Protein AF-A0A497T954-F1 (afdb_monomer_lite)

Foldseek 3Di:
DAPLLVLCCVQPVVCVVVSVQDDSDWDDDQLETEDEGDPVCVVCVVVSFVSCCVVPVSRDYYYYDPDDDD

pLDDT: mean 93.47, std 5.32, range [65.75, 97.81]

Structure (mmCIF, N/CA/C/O backbone):
data_AF-A0A497T954-F1
#
_entry.id   AF-A0A497T954-F1
#
loop_
_atom_site.group_PDB
_atom_site.id
_atom_site.type_symbol
_atom_site.label_atom_id
_atom_site.label_alt_id
_atom_site.label_comp_id
_atom_site.label_asym_id
_atom_site.label_entity_id
_atom_site.label_seq_id
_atom_site.pdbx_PDB_ins_code
_atom_site.Cartn_x
_atom_site.Cartn_y
_atom_site.Cartn_z
_atom_site.occupancy
_atom_site.B_iso_or_equiv
_atom_site.auth_seq_id
_atom_site.auth_comp_id
_atom_site.auth_asym_id
_atom_site.auth_atom_id
_atom_site.pdbx_PDB_model_num
ATOM 1 N N . MET A 1 1 ? 12.005 14.112 5.935 1.00 65.75 1 MET A N 1
ATOM 2 C CA . MET A 1 1 ? 10.793 13.355 5.543 1.00 65.75 1 MET A CA 1
ATOM 3 C C . MET A 1 1 ? 11.135 12.543 4.303 1.00 65.75 1 MET A C 1
ATOM 5 O O . MET A 1 1 ? 11.685 13.142 3.388 1.00 65.75 1 MET A O 1
ATOM 9 N N . SER A 1 2 ? 10.919 11.221 4.303 1.00 85.19 2 SER A N 1
ATOM 10 C CA . SER A 1 2 ? 11.344 10.356 3.186 1.00 85.19 2 SER A CA 1
ATOM 11 C C . SER A 1 2 ? 10.541 10.627 1.914 1.00 85.19 2 SER A C 1
ATOM 13 O O . SER A 1 2 ? 9.373 11.017 1.990 1.00 85.19 2 SER A O 1
ATOM 15 N N . ASP A 1 3 ? 11.151 10.403 0.751 1.00 91.00 3 ASP A N 1
ATOM 16 C CA . ASP A 1 3 ? 10.508 10.675 -0.541 1.00 91.00 3 ASP A CA 1
ATOM 17 C C . ASP A 1 3 ? 9.295 9.775 -0.781 1.00 91.00 3 ASP A C 1
ATOM 19 O O . ASP A 1 3 ? 8.281 10.235 -1.295 1.00 91.00 3 ASP A O 1
ATOM 23 N N . PHE A 1 4 ? 9.319 8.544 -0.260 1.00 92.88 4 PHE A N 1
ATOM 24 C CA . PHE A 1 4 ? 8.148 7.670 -0.281 1.00 92.88 4 PHE A CA 1
ATOM 25 C C . PHE A 1 4 ? 6.959 8.253 0.497 1.00 92.88 4 PHE A C 1
ATOM 27 O O . PHE A 1 4 ? 5.830 8.217 0.019 1.00 92.88 4 PHE A O 1
ATOM 34 N N . LYS A 1 5 ? 7.188 8.862 1.671 1.00 92.88 5 LYS A N 1
ATOM 35 C CA . LYS A 1 5 ? 6.103 9.522 2.417 1.00 92.88 5 LYS A CA 1
ATOM 36 C C . LYS A 1 5 ? 5.520 10.704 1.650 1.00 92.88 5 LYS A C 1
ATOM 38 O O . LYS A 1 5 ? 4.310 10.900 1.694 1.00 92.88 5 LYS A O 1
ATOM 43 N N . LYS A 1 6 ? 6.366 11.487 0.970 1.00 94.12 6 LYS A N 1
ATOM 44 C CA . LYS A 1 6 ? 5.908 12.604 0.130 1.00 94.12 6 LYS A CA 1
ATOM 45 C C . LYS A 1 6 ? 5.030 12.092 -1.014 1.00 94.12 6 LYS A C 1
ATOM 47 O O . LYS A 1 6 ? 3.923 12.591 -1.169 1.00 94.12 6 LYS A O 1
ATOM 52 N N . LEU A 1 7 ? 5.477 11.046 -1.715 1.00 94.94 7 LEU A N 1
ATOM 53 C CA . LEU A 1 7 ? 4.718 10.391 -2.782 1.00 94.94 7 LEU A CA 1
ATOM 54 C C . LEU A 1 7 ? 3.334 9.931 -2.298 1.00 94.94 7 LEU A C 1
ATOM 56 O O . LEU A 1 7 ? 2.326 10.231 -2.930 1.00 94.94 7 LEU A O 1
ATOM 60 N N . LEU A 1 8 ? 3.265 9.256 -1.144 1.00 95.44 8 LEU A N 1
ATOM 61 C CA . LEU A 1 8 ? 1.987 8.798 -0.589 1.00 95.44 8 LEU A CA 1
ATOM 62 C C . LEU A 1 8 ? 1.035 9.954 -0.256 1.00 95.44 8 LEU A C 1
ATOM 64 O O . LEU A 1 8 ? -0.164 9.835 -0.487 1.00 95.44 8 LEU A O 1
ATOM 68 N N . LEU A 1 9 ? 1.542 11.068 0.275 1.00 94.88 9 LEU A N 1
ATOM 69 C CA . LEU A 1 9 ? 0.710 12.229 0.615 1.00 94.88 9 LEU A CA 1
ATOM 70 C C . LEU A 1 9 ? 0.248 13.019 -0.608 1.00 94.88 9 LEU A C 1
ATOM 72 O O . LEU A 1 9 ? -0.827 13.616 -0.568 1.00 94.88 9 LEU A O 1
ATOM 76 N N . GLU A 1 10 ? 1.047 13.028 -1.672 1.00 95.69 10 GLU A N 1
ATOM 77 C CA . GLU A 1 10 ? 0.676 13.628 -2.951 1.00 95.69 10 GLU A CA 1
ATOM 78 C C . GLU A 1 10 ? -0.440 12.821 -3.627 1.00 95.69 10 GLU A C 1
ATOM 80 O O . GLU A 1 10 ? -1.451 13.383 -4.045 1.00 95.69 10 GLU A O 1
ATOM 85 N N . LYS A 1 11 ? -0.287 11.493 -3.677 1.00 96.56 11 LYS A N 1
ATOM 86 C CA . LYS A 1 11 ? -1.207 10.597 -4.392 1.00 96.56 11 LYS A CA 1
ATOM 87 C C . LYS A 1 11 ? -2.455 10.239 -3.589 1.00 96.56 11 LYS A C 1
ATOM 89 O O . LYS A 1 11 ? -3.490 9.937 -4.175 1.00 96.56 11 LYS A O 1
ATOM 94 N N . ILE A 1 12 ? -2.384 10.285 -2.257 1.00 95.81 12 ILE A N 1
ATOM 95 C CA . ILE A 1 12 ? -3.492 9.924 -1.365 1.00 95.81 12 ILE A CA 1
ATOM 96 C C . ILE A 1 12 ? -3.723 11.063 -0.356 1.00 95.81 12 ILE A C 1
ATOM 98 O O . ILE A 1 12 ? -3.287 10.989 0.798 1.00 95.81 12 ILE A O 1
ATOM 102 N N . PRO A 1 13 ? -4.471 12.119 -0.735 1.00 93.38 13 PRO A N 1
ATOM 103 C CA . PRO A 1 13 ? -4.719 13.276 0.130 1.00 93.38 13 PRO A CA 1
ATOM 104 C C . PRO A 1 13 ? -5.359 12.936 1.487 1.00 93.38 13 PRO A C 1
ATOM 106 O O . PRO A 1 13 ? -5.168 13.664 2.459 1.00 93.38 13 PRO A O 1
ATOM 109 N N . LYS A 1 14 ? -6.079 11.807 1.584 1.00 94.56 14 LYS A N 1
ATOM 110 C CA . LYS A 1 14 ? -6.696 11.295 2.826 1.00 94.56 14 LYS A CA 1
ATOM 111 C C . LYS A 1 14 ? -5.677 10.906 3.911 1.00 94.56 14 LYS A C 1
ATOM 113 O O . LYS A 1 14 ? -6.059 10.701 5.066 1.00 94.56 14 LYS A O 1
ATOM 118 N N . LEU A 1 15 ? -4.401 10.765 3.544 1.00 93.25 15 LEU A N 1
ATOM 119 C CA . LEU A 1 15 ? -3.303 10.469 4.466 1.00 93.25 15 LEU A CA 1
ATOM 120 C C . LEU A 1 15 ? -2.754 11.720 5.169 1.00 93.25 15 LEU A C 1
ATOM 122 O O . LEU A 1 15 ? -1.961 11.574 6.103 1.00 93.25 15 LEU A O 1
ATOM 126 N N . LYS A 1 16 ? -3.185 12.930 4.779 1.00 92.12 16 LYS A N 1
ATOM 127 C CA . LYS A 1 16 ? -2.859 14.163 5.512 1.00 92.12 16 LYS A CA 1
ATOM 128 C C . LYS A 1 16 ? -3.317 14.049 6.970 1.00 92.12 16 LYS A C 1
ATOM 130 O O . LYS A 1 16 ? -4.412 13.564 7.253 1.00 92.12 16 LYS A O 1
ATOM 135 N N . GLY A 1 17 ? -2.456 14.453 7.898 1.00 92.00 17 GLY A N 1
ATOM 136 C CA . GLY A 1 17 ? -2.647 14.279 9.341 1.00 92.00 17 GLY A CA 1
ATOM 137 C C . GLY A 1 17 ? -2.245 12.900 9.887 1.00 92.00 17 GLY A C 1
ATOM 138 O O . GLY A 1 17 ? -2.292 12.695 11.099 1.00 92.00 17 GLY A O 1
ATOM 139 N N . LYS A 1 18 ? -1.839 11.944 9.033 1.00 92.69 18 LYS A N 1
ATOM 140 C CA . LYS A 1 18 ? -1.353 10.604 9.431 1.00 92.69 18 LYS A CA 1
ATOM 141 C C . LYS A 1 18 ? 0.135 10.390 9.136 1.00 92.69 18 LYS A C 1
ATOM 143 O O . LYS A 1 18 ? 0.627 9.263 9.184 1.00 92.69 18 LYS A O 1
ATOM 148 N N . GLU A 1 19 ? 0.894 11.454 8.880 1.00 91.56 19 GLU A N 1
ATOM 149 C CA . GLU A 1 19 ? 2.290 11.423 8.412 1.00 91.56 19 GLU A CA 1
ATOM 150 C C . GLU A 1 19 ? 3.229 10.652 9.359 1.00 91.56 19 GLU A C 1
ATOM 152 O O . GLU A 1 19 ? 4.182 9.983 8.929 1.00 91.56 19 GLU A O 1
ATOM 157 N N . LYS A 1 20 ? 2.934 10.713 10.665 1.00 92.12 20 LYS A N 1
ATOM 158 C CA . LYS A 1 20 ? 3.656 9.997 11.731 1.00 92.12 20 LYS A CA 1
ATOM 159 C C . LYS A 1 20 ? 3.470 8.474 11.668 1.00 92.12 20 LYS A C 1
ATOM 161 O O . LYS A 1 20 ? 4.336 7.729 12.134 1.00 92.12 20 LYS A O 1
ATOM 166 N N . HIS A 1 21 ? 2.371 8.012 11.075 1.00 93.88 21 HIS A N 1
ATOM 167 C CA . HIS A 1 21 ? 2.013 6.596 10.969 1.00 93.88 21 HIS A CA 1
ATOM 168 C C . HIS A 1 21 ? 2.360 5.990 9.611 1.00 93.88 21 HIS A C 1
ATOM 170 O O . HIS A 1 21 ? 2.418 4.768 9.487 1.00 93.88 21 HIS A O 1
ATOM 176 N N . LEU A 1 22 ? 2.656 6.832 8.616 1.00 94.00 22 LEU A N 1
ATOM 177 C CA . LEU A 1 22 ? 3.062 6.366 7.299 1.00 94.00 22 LEU A CA 1
ATOM 178 C C . LEU A 1 22 ? 4.360 5.552 7.351 1.00 94.00 22 LEU A C 1
ATOM 180 O O . LEU A 1 22 ? 5.287 5.917 8.094 1.00 94.00 22 LEU A O 1
ATOM 184 N N . PRO A 1 23 ? 4.465 4.505 6.516 1.00 91.88 23 PRO A N 1
ATOM 185 C CA . PRO A 1 23 ? 5.715 3.788 6.325 1.00 91.88 23 PRO A CA 1
ATOM 186 C C . PRO A 1 23 ? 6.789 4.744 5.799 1.00 91.88 23 PRO A C 1
ATOM 188 O O . PRO A 1 23 ? 6.532 5.597 4.951 1.00 91.88 23 PRO A O 1
ATOM 191 N N . SER A 1 24 ? 8.015 4.622 6.304 1.00 90.94 24 SER A N 1
ATOM 192 C CA . SER A 1 24 ? 9.144 5.412 5.786 1.00 90.94 24 SER A CA 1
ATOM 193 C C . SER A 1 24 ? 9.614 4.929 4.412 1.00 90.94 24 SER A C 1
ATOM 195 O O . SER A 1 24 ? 10.216 5.706 3.675 1.00 90.94 24 SER A O 1
ATOM 197 N N . GLY A 1 25 ? 9.314 3.676 4.074 1.00 92.62 25 GLY A N 1
ATOM 198 C CA . GLY A 1 25 ? 9.680 2.994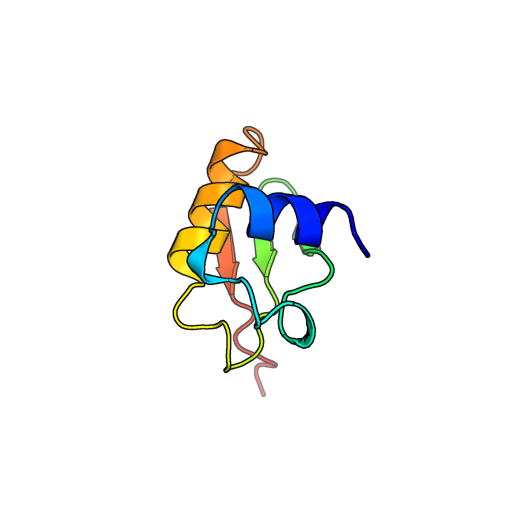 2.840 1.00 92.62 25 GLY A CA 1
ATOM 199 C C . GLY A 1 25 ? 9.074 1.592 2.825 1.00 92.62 25 GLY A C 1
ATOM 200 O O . GLY A 1 25 ? 8.182 1.283 3.617 1.00 92.62 25 GLY A O 1
ATOM 201 N N . PHE A 1 26 ? 9.586 0.737 1.953 1.00 94.38 26 PHE A N 1
ATOM 202 C CA . PHE A 1 26 ? 9.125 -0.636 1.794 1.00 94.38 26 PHE A CA 1
ATOM 203 C C . PHE A 1 26 ? 10.299 -1.567 1.499 1.00 94.38 26 PHE A C 1
ATOM 205 O O . PHE A 1 26 ? 11.356 -1.124 1.048 1.00 94.38 26 PHE A O 1
ATOM 212 N N . GLN A 1 27 ? 10.121 -2.862 1.754 1.00 95.31 27 GLN A N 1
ATOM 213 C CA . GLN A 1 27 ? 11.106 -3.867 1.370 1.00 95.31 27 GLN A CA 1
ATOM 214 C C . GLN A 1 27 ? 10.782 -4.370 -0.036 1.00 95.31 27 GLN A C 1
ATOM 216 O O . GLN A 1 27 ? 9.631 -4.684 -0.328 1.00 95.31 27 GLN A O 1
ATOM 221 N N . ARG A 1 28 ? 11.793 -4.477 -0.900 1.00 95.81 28 ARG A N 1
ATOM 222 C CA . ARG A 1 28 ? 11.660 -5.077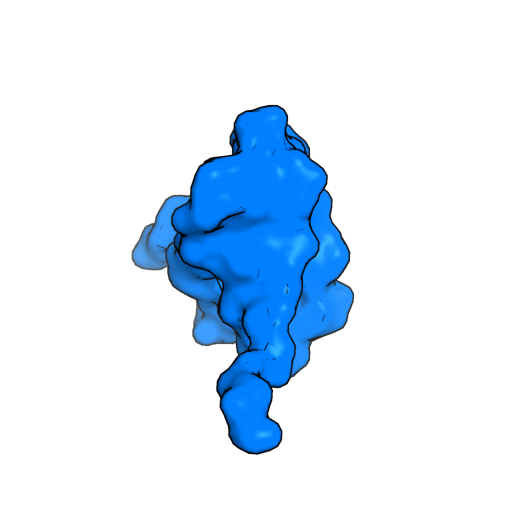 -2.231 1.00 95.81 28 ARG A CA 1
ATOM 223 C C . ARG A 1 28 ? 12.375 -6.422 -2.275 1.00 95.81 28 ARG A C 1
ATOM 225 O O . ARG A 1 28 ? 13.535 -6.506 -1.882 1.00 95.81 28 ARG A O 1
ATOM 232 N N . VAL A 1 29 ? 11.704 -7.440 -2.807 1.00 95.94 29 VAL A N 1
ATOM 233 C CA . VAL A 1 29 ? 12.264 -8.769 -3.082 1.00 95.94 29 VAL A CA 1
ATOM 234 C C . VAL A 1 29 ? 11.941 -9.118 -4.533 1.00 95.94 29 VAL A C 1
ATOM 236 O O . VAL A 1 29 ? 10.805 -9.439 -4.866 1.00 95.94 29 VAL A O 1
ATOM 239 N N . GLY A 1 30 ? 12.922 -8.975 -5.428 1.00 96.06 30 GLY A N 1
ATOM 240 C CA . GLY A 1 30 ? 12.699 -9.122 -6.869 1.00 96.06 30 GLY A CA 1
ATOM 241 C C . GLY A 1 30 ? 11.669 -8.117 -7.402 1.00 96.06 30 GLY A C 1
ATOM 242 O O . GLY A 1 30 ? 11.892 -6.902 -7.354 1.00 96.06 30 GLY A O 1
ATOM 243 N N . ASN A 1 31 ? 10.551 -8.639 -7.905 1.00 97.00 31 ASN A N 1
ATOM 244 C CA . ASN A 1 31 ? 9.392 -7.897 -8.415 1.00 97.00 31 ASN A CA 1
ATOM 245 C C . ASN A 1 31 ? 8.248 -7.773 -7.388 1.00 97.00 31 ASN A C 1
ATOM 247 O O . ASN A 1 31 ? 7.133 -7.403 -7.753 1.00 97.00 31 ASN A O 1
ATOM 251 N N . ILE A 1 32 ? 8.510 -8.096 -6.122 1.00 97.69 32 ILE A N 1
ATOM 252 C CA . ILE A 1 32 ? 7.541 -8.038 -5.030 1.00 97.69 32 ILE A CA 1
ATOM 253 C C . ILE A 1 32 ? 7.921 -6.921 -4.056 1.00 97.69 32 ILE A C 1
ATOM 255 O O . ILE A 1 32 ? 9.099 -6.728 -3.742 1.00 97.69 32 ILE A O 1
ATOM 259 N N . VAL A 1 33 ? 6.915 -6.215 -3.540 1.00 97.62 33 VAL A N 1
ATOM 260 C CA . VAL A 1 33 ? 7.051 -5.275 -2.423 1.00 97.62 33 VAL A CA 1
ATOM 261 C C . VAL A 1 33 ? 6.359 -5.816 -1.176 1.00 97.62 33 VAL A C 1
ATOM 263 O O . VAL A 1 33 ? 5.238 -6.312 -1.239 1.00 97.62 33 VAL A O 1
ATOM 266 N N . ILE A 1 34 ? 7.016 -5.681 -0.026 1.00 96.62 34 ILE A N 1
ATOM 267 C CA . ILE A 1 34 ? 6.466 -5.993 1.291 1.00 96.62 34 ILE A CA 1
ATOM 268 C C . ILE A 1 34 ? 6.353 -4.688 2.082 1.00 96.62 34 ILE A C 1
ATOM 270 O O . ILE A 1 34 ? 7.346 -3.999 2.341 1.00 96.62 34 ILE A O 1
ATOM 274 N N . LEU A 1 35 ? 5.125 -4.359 2.472 1.00 95.50 35 LEU A N 1
ATOM 275 C CA . LEU A 1 35 ? 4.784 -3.202 3.281 1.00 95.50 35 LEU A CA 1
ATOM 276 C C . 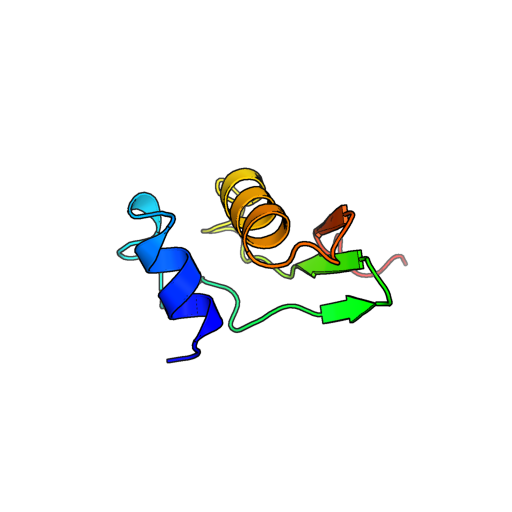LEU A 1 35 ? 4.649 -3.581 4.751 1.00 95.50 35 LEU A C 1
ATOM 278 O O . LEU A 1 35 ? 4.021 -4.577 5.109 1.00 95.50 35 LEU A O 1
ATOM 282 N N . ASN A 1 36 ? 5.186 -2.719 5.607 1.00 93.75 36 ASN A N 1
ATOM 283 C CA . ASN A 1 36 ? 4.901 -2.732 7.031 1.00 93.75 36 ASN A CA 1
ATOM 284 C C . ASN A 1 36 ? 4.070 -1.490 7.361 1.00 93.75 36 ASN A C 1
ATOM 286 O O . ASN A 1 36 ? 4.590 -0.372 7.339 1.00 93.75 36 ASN A O 1
ATOM 290 N N . LEU A 1 37 ? 2.776 -1.687 7.602 1.00 94.06 37 LEU A N 1
ATOM 291 C CA . LEU A 1 37 ? 1.831 -0.615 7.897 1.00 94.06 37 LEU A CA 1
ATOM 292 C C . LEU A 1 37 ? 1.422 -0.669 9.364 1.00 94.06 37 LEU A C 1
ATOM 294 O O . LEU A 1 37 ? 1.171 -1.741 9.909 1.00 94.06 37 LEU A O 1
ATOM 298 N N . LYS A 1 38 ? 1.324 0.506 9.989 1.00 93.19 38 LYS A N 1
ATOM 299 C CA . LYS A 1 38 ? 0.758 0.625 11.332 1.00 93.19 38 LYS A CA 1
ATOM 300 C C . LYS A 1 38 ? -0.778 0.580 11.286 1.00 93.19 38 LYS A C 1
ATOM 302 O O . LYS A 1 38 ? -1.351 0.944 10.253 1.00 93.19 38 LYS A O 1
ATOM 307 N N . PRO A 1 39 ? -1.454 0.210 12.390 1.00 92.94 39 PRO A N 1
ATOM 308 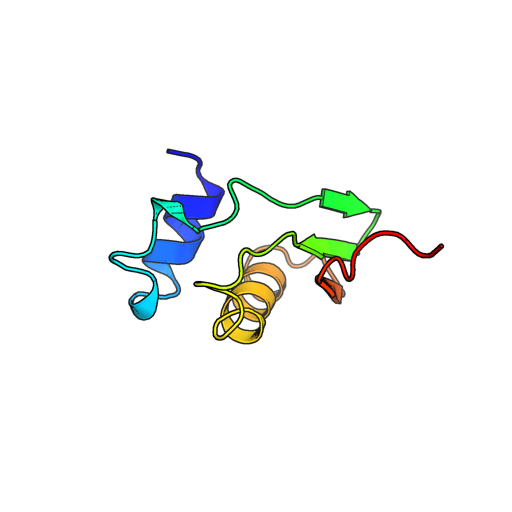C CA . PRO A 1 39 ? -2.910 0.089 12.428 1.00 92.94 39 PRO A CA 1
ATOM 309 C C . PRO A 1 39 ? -3.672 1.333 11.962 1.00 92.94 39 PRO A C 1
ATOM 311 O O . PRO A 1 39 ? -4.695 1.212 11.295 1.00 92.94 39 PRO A O 1
ATOM 314 N N . GLU A 1 40 ? -3.147 2.532 12.225 1.00 94.88 40 GLU A N 1
ATOM 315 C CA . GLU A 1 40 ? -3.816 3.799 11.897 1.00 94.88 40 GLU A CA 1
ATOM 316 C C . GLU A 1 40 ? -3.892 4.069 10.389 1.00 94.88 40 GLU A C 1
ATOM 318 O O . GLU A 1 40 ? -4.663 4.921 9.940 1.00 94.88 40 GLU A O 1
ATOM 323 N N . VAL A 1 41 ? -3.083 3.353 9.601 1.00 94.81 41 VAL A N 1
ATOM 324 C CA . VAL A 1 41 ? -3.027 3.479 8.142 1.00 94.81 41 VAL A CA 1
ATOM 325 C C . VAL A 1 41 ? -3.376 2.181 7.407 1.00 94.81 41 VAL A C 1
ATOM 327 O O . VAL A 1 41 ? -3.383 2.175 6.178 1.00 94.81 41 VAL A O 1
ATOM 330 N N . LEU A 1 42 ? -3.733 1.105 8.123 1.00 94.19 42 LEU A N 1
ATOM 331 C CA . LEU A 1 42 ? -4.124 -0.181 7.521 1.00 94.19 42 LEU A CA 1
ATOM 332 C C . LEU A 1 42 ? -5.346 -0.059 6.602 1.00 94.19 42 LEU A C 1
ATOM 334 O O . LEU A 1 42 ? -5.377 -0.689 5.549 1.00 94.19 42 LEU A O 1
ATOM 338 N N . ASN A 1 43 ? -6.309 0.802 6.937 1.00 95.50 43 ASN A N 1
ATOM 339 C CA . ASN A 1 43 ? -7.498 1.024 6.102 1.00 95.50 43 ASN A CA 1
ATOM 340 C C . ASN A 1 43 ? -7.170 1.621 4.722 1.00 95.50 43 ASN A C 1
ATOM 342 O O . ASN A 1 43 ? -7.997 1.560 3.818 1.00 95.50 43 ASN A O 1
ATOM 346 N N . TYR A 1 44 ? -5.962 2.163 4.544 1.00 96.00 44 TYR A N 1
ATOM 347 C CA . TYR A 1 44 ? -5.471 2.690 3.270 1.00 96.00 44 TYR A CA 1
ATOM 348 C C . TYR A 1 44 ? -4.524 1.718 2.559 1.00 96.00 44 TYR A C 1
ATOM 350 O O . TYR A 1 44 ? -3.925 2.085 1.553 1.00 96.00 44 TYR A O 1
ATOM 358 N N . ALA A 1 45 ? -4.359 0.487 3.059 1.00 95.50 45 ALA A N 1
ATOM 359 C CA . ALA A 1 45 ? -3.389 -0.467 2.527 1.00 95.50 45 ALA A CA 1
ATOM 360 C C . ALA A 1 45 ? -3.555 -0.713 1.024 1.00 95.50 45 ALA A C 1
ATOM 362 O O . ALA A 1 45 ? -2.559 -0.760 0.306 1.00 95.50 45 ALA A O 1
ATOM 363 N N . LYS A 1 46 ? -4.802 -0.818 0.550 1.00 96.56 46 LYS A N 1
ATOM 364 C CA . LYS A 1 46 ? -5.103 -0.991 -0.874 1.00 96.56 46 LYS A CA 1
ATOM 365 C C . LYS A 1 46 ? -4.695 0.235 -1.695 1.00 96.56 46 LYS A C 1
ATOM 367 O O . LYS A 1 46 ? -3.937 0.085 -2.639 1.00 96.56 46 LYS A O 1
ATOM 372 N N . GLU A 1 47 ? -5.097 1.439 -1.278 1.00 97.06 47 GLU A N 1
ATOM 373 C CA . GLU A 1 47 ? -4.713 2.688 -1.960 1.00 97.06 47 GLU A CA 1
ATOM 374 C C . GLU A 1 47 ? -3.179 2.853 -2.002 1.00 97.06 47 GLU A C 1
ATOM 376 O O . GLU A 1 47 ? -2.619 3.225 -3.029 1.00 97.06 47 GLU A O 1
ATOM 381 N N . ILE A 1 48 ? -2.476 2.515 -0.913 1.00 96.38 48 ILE A N 1
ATOM 382 C CA . ILE A 1 48 ? -1.005 2.545 -0.853 1.00 96.38 48 ILE A CA 1
ATOM 383 C C . ILE A 1 48 ? -0.392 1.513 -1.812 1.00 96.38 48 ILE A C 1
ATOM 385 O O . ILE A 1 48 ? 0.582 1.822 -2.498 1.00 96.38 48 ILE A O 1
ATOM 389 N N . ALA A 1 49 ? -0.940 0.297 -1.866 1.00 96.81 49 ALA A N 1
ATOM 390 C CA . ALA A 1 49 ? -0.480 -0.741 -2.784 1.00 96.81 49 ALA A CA 1
ATOM 391 C C . ALA A 1 49 ? -0.681 -0.332 -4.251 1.00 96.81 49 ALA A C 1
ATOM 393 O O . ALA A 1 49 ? 0.238 -0.501 -5.051 1.00 96.81 49 ALA A O 1
ATOM 394 N N . ASP A 1 50 ? -1.824 0.268 -4.582 1.00 97.38 50 ASP A N 1
ATOM 395 C CA . ASP A 1 50 ? -2.126 0.754 -5.929 1.00 97.38 50 ASP A CA 1
ATOM 396 C C . ASP A 1 50 ? -1.145 1.858 -6.354 1.00 97.38 50 ASP A C 1
ATOM 398 O O . ASP A 1 50 ? -0.636 1.834 -7.473 1.00 97.38 50 ASP A O 1
ATOM 402 N N . VAL A 1 51 ? -0.794 2.787 -5.453 1.00 96.94 51 VAL A N 1
ATOM 403 C CA . VAL A 1 51 ? 0.254 3.790 -5.725 1.00 96.94 51 VAL A CA 1
ATOM 404 C C . VAL A 1 51 ? 1.584 3.119 -6.061 1.00 96.94 51 VAL A C 1
ATOM 406 O O . VAL A 1 51 ? 2.242 3.514 -7.016 1.00 96.94 51 VAL A O 1
ATOM 409 N N . ILE A 1 52 ? 1.982 2.081 -5.324 1.00 96.19 52 ILE A N 1
ATOM 410 C CA . ILE A 1 52 ? 3.241 1.376 -5.597 1.00 96.19 52 ILE A CA 1
ATOM 411 C C . ILE A 1 52 ? 3.195 0.672 -6.957 1.00 96.19 52 ILE A C 1
ATOM 413 O O . ILE A 1 52 ? 4.152 0.763 -7.719 1.00 96.19 52 ILE A O 1
ATOM 417 N N . LEU A 1 53 ? 2.100 -0.017 -7.278 1.00 97.06 53 LEU A N 1
ATOM 418 C CA . LEU A 1 53 ? 1.962 -0.721 -8.556 1.00 97.06 53 LEU A CA 1
ATOM 419 C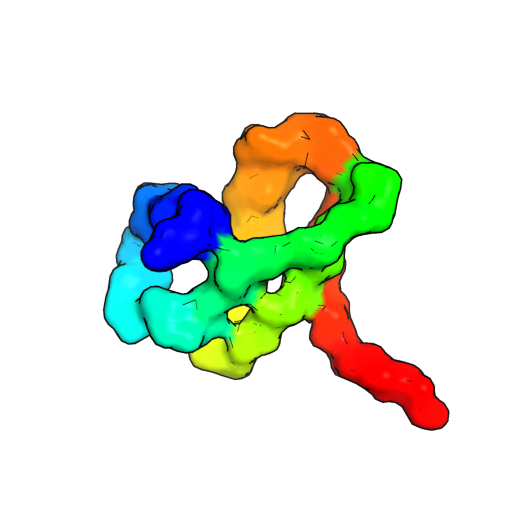 C . LEU A 1 53 ? 1.975 0.240 -9.753 1.00 97.06 53 LEU A C 1
ATOM 421 O O . LEU A 1 53 ? 2.535 -0.094 -10.793 1.00 97.06 53 LEU A O 1
ATOM 425 N N . ASN A 1 54 ? 1.409 1.438 -9.593 1.00 97.00 54 ASN A N 1
ATOM 426 C CA . ASN A 1 54 ? 1.381 2.453 -10.645 1.00 97.00 54 ASN A CA 1
ATOM 427 C C . ASN A 1 54 ? 2.729 3.166 -10.823 1.00 97.00 54 ASN A C 1
ATOM 429 O O . ASN A 1 54 ? 3.161 3.396 -11.949 1.00 97.00 54 ASN A O 1
ATOM 433 N N . GLU A 1 55 ? 3.401 3.522 -9.727 1.00 95.75 55 GLU A N 1
ATOM 434 C CA . GLU A 1 55 ? 4.636 4.319 -9.772 1.00 95.75 55 GLU A CA 1
ATOM 435 C C . GLU A 1 55 ? 5.885 3.458 -10.025 1.00 95.75 55 GLU A C 1
ATOM 437 O O . GLU A 1 55 ? 6.896 3.949 -10.528 1.00 95.75 55 GLU A O 1
ATOM 442 N N . PHE A 1 56 ? 5.830 2.161 -9.709 1.00 94.19 56 PHE A N 1
ATOM 443 C CA . PHE A 1 56 ? 6.941 1.229 -9.890 1.00 94.19 56 PHE A CA 1
ATOM 444 C C . PHE A 1 56 ? 6.542 0.097 -10.851 1.00 94.19 56 PHE A C 1
ATOM 446 O O . PHE A 1 56 ? 6.233 -1.006 -10.401 1.00 94.19 56 PHE A O 1
ATOM 453 N N . PRO A 1 57 ? 6.609 0.306 -12.182 1.00 92.88 57 PRO A N 1
ATOM 454 C CA . PRO A 1 57 ? 6.068 -0.630 -13.180 1.00 92.88 57 PRO A CA 1
ATOM 455 C C . PRO A 1 57 ? 6.748 -2.011 -13.202 1.00 92.88 57 PRO A C 1
ATOM 457 O O . PRO A 1 57 ? 6.222 -2.968 -13.763 1.00 92.88 57 PRO A O 1
ATOM 460 N N . TYR A 1 58 ? 7.930 -2.142 -12.597 1.00 95.50 58 TYR A N 1
ATOM 461 C CA . TYR A 1 58 ? 8.630 -3.421 -12.437 1.00 95.50 58 TYR A CA 1
ATOM 462 C C . TYR A 1 58 ? 8.122 -4.251 -11.242 1.00 95.50 58 TYR A C 1
ATOM 464 O O . TYR A 1 58 ? 8.507 -5.414 -11.092 1.00 95.50 58 TYR A O 1
ATOM 472 N N . ILE A 1 59 ? 7.283 -3.674 -10.378 1.00 97.81 59 ILE A N 1
ATOM 473 C CA . ILE A 1 59 ? 6.635 -4.375 -9.271 1.00 97.81 59 ILE A CA 1
ATOM 474 C C . ILE A 1 59 ? 5.358 -5.034 -9.783 1.00 97.81 59 ILE A C 1
ATOM 476 O O . ILE A 1 59 ? 4.500 -4.388 -10.370 1.00 97.81 59 ILE A O 1
ATOM 480 N N . ARG A 1 60 ? 5.223 -6.340 -9.544 1.00 96.94 60 ARG A N 1
ATOM 481 C CA . ARG A 1 60 ? 4.045 -7.123 -9.949 1.00 96.94 60 ARG A CA 1
ATOM 482 C C . ARG A 1 60 ? 3.070 -7.378 -8.810 1.00 96.94 60 ARG A C 1
ATOM 484 O O . ARG A 1 60 ? 1.920 -7.727 -9.057 1.00 96.94 60 ARG A O 1
ATOM 491 N N . SER A 1 61 ? 3.527 -7.289 -7.564 1.00 97.19 61 SER A N 1
ATOM 492 C CA . SER A 1 61 ? 2.697 -7.603 -6.401 1.00 97.19 61 SER A CA 1
ATOM 493 C C . SER A 1 61 ? 3.171 -6.862 -5.158 1.00 97.19 61 SER A C 1
ATOM 495 O O . SER A 1 61 ? 4.369 -6.644 -4.963 1.00 97.19 61 SER A O 1
ATOM 497 N N . VAL A 1 62 ? 2.213 -6.512 -4.303 1.00 97.62 62 VAL A N 1
ATOM 498 C CA . VAL A 1 62 ? 2.437 -5.840 -3.023 1.00 97.62 62 VAL A CA 1
ATOM 499 C C . VAL A 1 62 ? 1.765 -6.660 -1.926 1.00 97.62 62 VAL A C 1
ATOM 501 O O . VAL A 1 62 ? 0.596 -7.016 -2.050 1.00 97.62 62 VAL A O 1
ATOM 504 N N . PHE A 1 63 ? 2.493 -6.943 -0.850 1.00 96.31 63 PHE A N 1
ATOM 505 C CA . PHE A 1 63 ? 2.003 -7.704 0.298 1.00 96.31 63 PHE A CA 1
ATOM 506 C C . PHE A 1 63 ? 2.122 -6.894 1.581 1.00 96.31 63 PHE A C 1
ATOM 508 O O . PHE A 1 63 ? 3.026 -6.071 1.735 1.00 96.31 63 PHE A O 1
ATOM 515 N N . LEU A 1 64 ? 1.237 -7.173 2.534 1.00 95.19 64 LEU A N 1
ATOM 516 C CA . LEU A 1 64 ? 1.364 -6.692 3.903 1.00 95.19 64 LEU A CA 1
ATOM 517 C C . LEU A 1 64 ? 2.127 -7.715 4.737 1.00 95.19 64 LEU A C 1
ATOM 519 O O . LEU A 1 64 ? 1.867 -8.916 4.670 1.00 95.19 64 LEU A O 1
ATOM 523 N N . LYS A 1 65 ? 3.057 -7.236 5.559 1.00 92.25 65 LYS A N 1
ATOM 524 C CA . LYS A 1 65 ? 3.740 -8.077 6.535 1.00 92.25 65 LY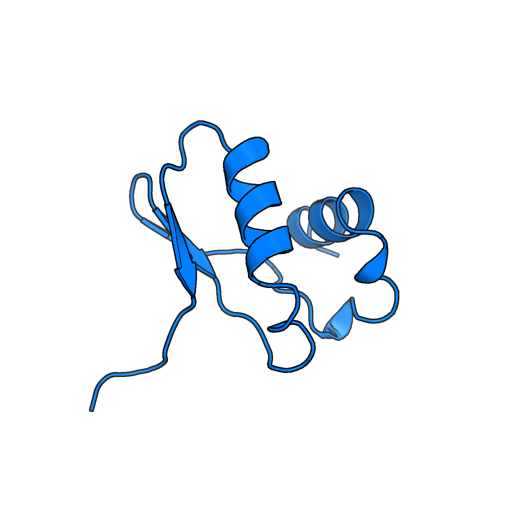S A CA 1
ATOM 525 C C . LYS A 1 65 ? 2.746 -8.502 7.622 1.00 92.25 65 LYS A C 1
ATOM 527 O O . LYS A 1 65 ? 2.351 -7.683 8.443 1.00 92.25 65 LYS A O 1
ATOM 532 N N . SER A 1 66 ? 2.391 -9.789 7.644 1.00 86.56 66 SER A N 1
ATOM 533 C CA . SER A 1 66 ? 1.448 -10.379 8.613 1.00 86.56 66 SER A CA 1
ATOM 534 C C . SER A 1 66 ? 2.038 -10.612 10.015 1.00 86.56 66 SER A C 1
ATOM 536 O O . SER A 1 66 ? 1.306 -10.974 10.929 1.00 86.56 66 SER A O 1
ATOM 538 N N . GLY A 1 67 ? 3.347 -10.417 10.196 1.00 85.38 67 GLY A N 1
ATOM 539 C CA . GLY A 1 67 ? 4.058 -10.739 11.437 1.00 85.38 67 GLY A CA 1
ATOM 540 C C . GLY A 1 67 ? 4.837 -12.060 11.357 1.00 85.38 67 GLY A C 1
ATOM 541 O O . GLY A 1 67 ? 4.854 -12.697 10.303 1.00 85.38 67 GLY A O 1
ATOM 542 N N . PRO A 1 68 ? 5.565 -12.423 12.425 1.00 86.75 68 PRO A N 1
ATOM 543 C CA . PRO A 1 68 ? 6.291 -13.687 12.501 1.00 86.75 68 PRO A CA 1
ATOM 544 C C . PRO A 1 68 ? 5.321 -14.872 12.585 1.00 86.75 68 PRO A C 1
ATOM 546 O O . PRO A 1 68 ? 4.355 -14.835 13.343 1.00 86.75 68 PRO A O 1
ATOM 549 N N . VAL A 1 69 ? 5.606 -15.926 11.822 1.00 84.25 69 VAL A N 1
ATOM 550 C CA . VAL A 1 69 ? 4.986 -17.242 12.024 1.00 84.25 69 VAL A CA 1
ATOM 551 C C . VAL A 1 69 ? 5.746 -17.912 13.166 1.00 84.25 69 VAL A C 1
ATOM 553 O O . VAL A 1 69 ? 6.977 -17.930 13.134 1.00 84.25 69 VAL A O 1
ATOM 556 N N . SER A 1 70 ? 5.021 -18.371 14.187 1.00 70.00 70 SER A N 1
ATOM 557 C CA . SER A 1 70 ? 5.565 -19.074 15.360 1.00 70.00 70 SER A CA 1
ATOM 558 C C . SER A 1 70 ? 5.169 -20.540 15.318 1.00 70.00 70 SER A C 1
ATOM 560 O O . SER A 1 70 ? 4.037 -20.800 14.851 1.00 70.00 70 SER A O 1
#

Sequence (70 aa):
MSDFKKLLLEKIPKLKGKEKHLPSGFQRVGNIVILNLKPEVLNYAKEIADVILNEFPYIRSVFLKSGPVS

Radius of gyration: 11.8 Å; chains: 1; bounding box: 20×33×28 Å

Secondary structure (DSSP, 8-state):
--HHHHHHHHH-GGGTT-TTTS-S--EEETTEEEE---GGGGGGHHHHHHHHHHH-TT--EEEE------